Protein AF-A0A536AIH0-F1 (afdb_monomer)

Solvent-accessible surface area (backbone atoms only — not comparable to full-atom values): 4954 Å² total; per-residue (Å²): 136,79,82,72,74,74,77,53,63,68,58,55,51,51,49,40,49,54,36,50,52,53,36,50,40,32,49,52,35,41,53,30,36,46,72,38,57,57,66,85,39,68,68,51,35,50,37,48,60,69,33,39,75,72,28,54,87,40,59,78,79,55,78,70,49,78,53,96,66,27,31,45,54,46,24,37,57,50,37,40,54,53,46,53,51,62,51,74,102

Radius of gyration: 16.48 Å; Cα contacts (8 Å, |Δi|>4): 87; chains: 1; bounding box: 50×20×49 Å

Foldseek 3Di:
DDPPPPPPVVVLVVLLVVLVVLLVLLVLLQVCQQQQPDCVPPVNVVSCVVNVVLLVVQAPVDDWDDDPRHIRGVSSVVSSVVSVVVSVD

Mean predicted aligned error: 5.62 Å

Sequence (89 aa):
MTEEGRYNFRAAAVVGFIVGVVDILIAARFLGKLLGASAQSAFVSFIYTVSGPLVAPFQGIFGNGGSKANSFETADLVAIIVYAVIGWG

Structure (mmCIF, N/CA/C/O backbone):
data_AF-A0A536AIH0-F1
#
_entry.id   AF-A0A536AIH0-F1
#
loop_
_atom_site.group_PDB
_atom_site.id
_atom_site.type_symbol
_atom_site.label_atom_id
_atom_site.label_alt_id
_atom_site.label_comp_id
_atom_site.label_asym_id
_atom_site.label_entity_id
_atom_site.label_seq_id
_atom_site.pdbx_PDB_ins_code
_atom_site.Cartn_x
_atom_site.Cartn_y
_atom_site.Cartn_z
_atom_site.occupancy
_atom_site.B_iso_or_equiv
_atom_site.auth_seq_id
_atom_site.auth_comp_id
_atom_site.auth_asym_id
_atom_site.auth_atom_id
_atom_site.pdbx_PDB_model_num
ATOM 1 N N . MET A 1 1 ? 31.856 -3.082 -30.334 1.00 46.25 1 MET A N 1
ATOM 2 C CA . MET A 1 1 ? 30.388 -3.018 -30.469 1.00 46.25 1 MET A CA 1
ATOM 3 C C . MET A 1 1 ? 29.809 -3.834 -29.329 1.00 46.25 1 MET A C 1
ATOM 5 O O . MET A 1 1 ? 29.636 -5.033 -29.476 1.00 46.25 1 MET A O 1
ATOM 9 N N . THR A 1 2 ? 29.669 -3.231 -28.153 1.00 54.44 2 THR A N 1
ATOM 10 C CA . THR A 1 2 ? 28.955 -3.851 -27.034 1.00 54.44 2 THR A CA 1
ATOM 11 C C . THR A 1 2 ? 27.475 -3.610 -27.282 1.00 54.44 2 THR A C 1
ATOM 13 O O . THR A 1 2 ? 27.065 -2.468 -27.481 1.00 54.44 2 THR A O 1
ATOM 16 N N . GLU A 1 3 ? 26.688 -4.679 -27.365 1.00 59.34 3 GLU A N 1
ATOM 17 C CA . GLU A 1 3 ? 25.233 -4.574 -27.340 1.00 59.34 3 GLU A CA 1
ATOM 18 C C . GLU A 1 3 ? 24.834 -4.021 -25.970 1.00 59.34 3 GLU A C 1
ATOM 20 O O . GLU A 1 3 ? 24.667 -4.754 -24.999 1.00 59.34 3 GLU A O 1
ATOM 25 N N . GLU A 1 4 ? 24.748 -2.695 -25.878 1.00 57.16 4 GLU A N 1
ATOM 26 C CA . GLU A 1 4 ? 24.033 -2.005 -24.815 1.00 57.16 4 GLU A CA 1
ATOM 27 C C . GLU A 1 4 ? 22.593 -2.513 -24.882 1.00 57.16 4 GLU A C 1
ATOM 29 O O . GLU A 1 4 ? 21.822 -2.120 -25.765 1.00 57.16 4 GLU A O 1
ATOM 34 N N . GLY A 1 5 ? 22.257 -3.470 -24.012 1.00 60.84 5 GLY A N 1
ATOM 35 C CA . GLY A 1 5 ? 20.903 -3.978 -23.867 1.00 60.84 5 GLY A CA 1
ATOM 36 C C . GLY A 1 5 ? 19.985 -2.778 -23.719 1.00 60.84 5 GLY A C 1
ATOM 37 O O . GLY A 1 5 ? 20.072 -2.064 -22.725 1.00 60.84 5 GLY A O 1
ATOM 38 N N . ARG A 1 6 ? 19.184 -2.505 -24.757 1.00 63.28 6 ARG A N 1
ATOM 39 C CA . ARG A 1 6 ? 18.318 -1.327 -24.841 1.00 63.28 6 ARG A CA 1
ATOM 40 C C . ARG A 1 6 ? 17.571 -1.193 -23.526 1.00 63.28 6 ARG A C 1
ATOM 42 O O . ARG A 1 6 ? 16.646 -1.963 -23.270 1.00 63.28 6 ARG A O 1
ATOM 49 N N . TYR A 1 7 ? 17.971 -0.223 -22.708 1.00 65.81 7 TYR A N 1
ATOM 50 C CA . TYR A 1 7 ? 17.229 0.135 -21.515 1.00 65.81 7 TYR A CA 1
ATOM 51 C C . TYR A 1 7 ? 15.843 0.539 -22.008 1.00 65.81 7 TYR A C 1
ATOM 53 O O . TYR A 1 7 ? 15.664 1.554 -22.687 1.00 65.81 7 TYR A O 1
ATOM 61 N N . ASN A 1 8 ? 14.863 -0.338 -21.810 1.00 78.81 8 ASN A N 1
ATOM 62 C CA . ASN A 1 8 ? 13.532 -0.142 -22.354 1.00 78.81 8 ASN A CA 1
ATOM 63 C C . ASN A 1 8 ? 12.820 0.849 -21.437 1.00 78.81 8 ASN A C 1
ATOM 65 O O . ASN A 1 8 ? 11.988 0.458 -20.625 1.00 78.81 8 ASN A O 1
ATOM 69 N N . PHE A 1 9 ? 13.145 2.138 -21.573 1.00 81.31 9 PHE A N 1
ATOM 70 C CA . PHE A 1 9 ? 12.602 3.232 -20.758 1.00 81.31 9 PHE A CA 1
ATOM 71 C C . PHE A 1 9 ? 11.074 3.186 -20.645 1.00 81.31 9 PHE A C 1
ATOM 73 O O . PHE A 1 9 ? 10.510 3.519 -19.611 1.00 81.31 9 PHE A O 1
ATOM 80 N N . ARG A 1 10 ? 10.396 2.707 -21.694 1.00 88.00 10 ARG A N 1
ATOM 81 C CA . ARG A 1 10 ? 8.942 2.511 -21.695 1.00 88.00 10 ARG A CA 1
ATOM 82 C C . ARG A 1 10 ? 8.503 1.399 -20.740 1.00 88.00 10 ARG A C 1
ATOM 84 O O . ARG A 1 10 ? 7.530 1.587 -20.027 1.00 88.00 10 ARG A O 1
ATOM 91 N N . ALA A 1 11 ? 9.210 0.270 -20.713 1.00 88.44 11 ALA A N 1
ATOM 92 C CA . ALA A 1 11 ? 8.914 -0.834 -19.802 1.00 88.44 11 ALA A CA 1
ATOM 93 C C . ALA A 1 11 ? 9.175 -0.428 -18.346 1.00 88.44 11 ALA A C 1
ATOM 95 O O . ALA A 1 11 ? 8.306 -0.631 -17.506 1.00 88.44 11 ALA A O 1
ATOM 96 N N . ALA A 1 12 ? 10.304 0.235 -18.076 1.00 90.19 12 ALA A N 1
ATOM 97 C CA . ALA A 1 12 ? 10.605 0.782 -16.753 1.00 90.19 12 ALA A CA 1
ATOM 98 C C . ALA A 1 12 ? 9.537 1.793 -16.294 1.00 90.19 12 ALA A C 1
ATOM 100 O O . ALA A 1 12 ? 9.067 1.723 -15.163 1.00 90.19 12 ALA A O 1
ATOM 101 N N . ALA A 1 13 ? 9.077 2.677 -17.188 1.00 91.81 13 ALA A N 1
ATOM 102 C CA . ALA A 1 13 ? 8.002 3.620 -16.881 1.00 91.81 13 ALA A CA 1
ATOM 103 C C . ALA A 1 13 ? 6.666 2.921 -16.572 1.00 91.81 13 ALA A C 1
ATOM 105 O O . ALA A 1 13 ? 5.963 3.332 -15.651 1.00 91.81 13 ALA A O 1
ATOM 106 N N . VAL A 1 14 ? 6.315 1.860 -17.309 1.00 94.00 14 VAL A N 1
ATOM 107 C CA . VAL A 1 14 ? 5.096 1.078 -17.038 1.00 94.00 14 VAL A CA 1
ATOM 108 C C . VAL A 1 14 ? 5.191 0.355 -15.696 1.00 94.00 14 VAL A C 1
ATOM 110 O O . VAL A 1 14 ? 4.244 0.417 -14.916 1.00 94.00 14 VAL A O 1
ATOM 113 N N . VAL A 1 15 ? 6.323 -0.291 -15.400 1.00 93.62 15 VAL A N 1
ATOM 114 C CA . VAL A 1 15 ? 6.547 -0.959 -14.108 1.00 93.62 15 VAL A CA 1
ATOM 115 C C . VAL A 1 15 ? 6.461 0.052 -12.967 1.00 93.62 15 VAL A C 1
ATOM 117 O O . VAL A 1 15 ? 5.690 -0.159 -12.033 1.00 93.62 15 VAL A O 1
ATOM 120 N N . GLY A 1 16 ? 7.159 1.184 -13.082 1.00 94.50 16 GLY A N 1
ATOM 121 C CA . GLY A 1 16 ? 7.119 2.249 -12.081 1.00 94.50 16 GLY A CA 1
ATOM 122 C C . GLY A 1 16 ? 5.711 2.809 -11.866 1.00 94.50 16 GLY A C 1
ATOM 123 O O . GLY A 1 16 ? 5.309 3.040 -10.729 1.00 94.50 16 GLY A O 1
ATOM 124 N N . PHE A 1 17 ? 4.922 2.963 -12.933 1.00 95.56 17 PHE A N 1
ATOM 125 C CA . PHE A 1 17 ? 3.525 3.385 -12.819 1.00 95.56 17 PHE A CA 1
ATOM 126 C C . PHE A 1 17 ? 2.665 2.355 -12.075 1.00 95.56 17 PHE A C 1
ATOM 128 O O . PHE A 1 17 ? 1.908 2.730 -11.181 1.00 95.56 17 PHE A O 1
ATOM 135 N N . ILE A 1 18 ? 2.787 1.065 -12.410 1.00 96.38 18 ILE A N 1
ATOM 136 C CA . ILE A 1 18 ? 2.027 -0.010 -11.753 1.00 96.38 18 ILE A CA 1
ATOM 137 C C . ILE A 1 18 ? 2.373 -0.076 -10.265 1.00 96.38 18 ILE A C 1
ATOM 139 O O . ILE A 1 18 ? 1.466 -0.114 -9.433 1.00 96.38 18 ILE A O 1
ATOM 143 N N . VAL A 1 19 ? 3.664 -0.050 -9.930 1.00 96.69 19 VAL A N 1
ATOM 144 C CA . VAL A 1 19 ? 4.124 -0.056 -8.536 1.00 96.69 19 VAL A CA 1
ATOM 145 C C . VAL A 1 19 ? 3.614 1.179 -7.798 1.00 96.69 19 VAL A C 1
ATOM 147 O O . VAL A 1 19 ? 3.034 1.041 -6.727 1.00 96.69 19 VAL A O 1
ATOM 150 N N . GLY A 1 20 ? 3.711 2.366 -8.402 1.00 96.69 20 GLY A N 1
ATOM 151 C CA . GLY A 1 20 ? 3.1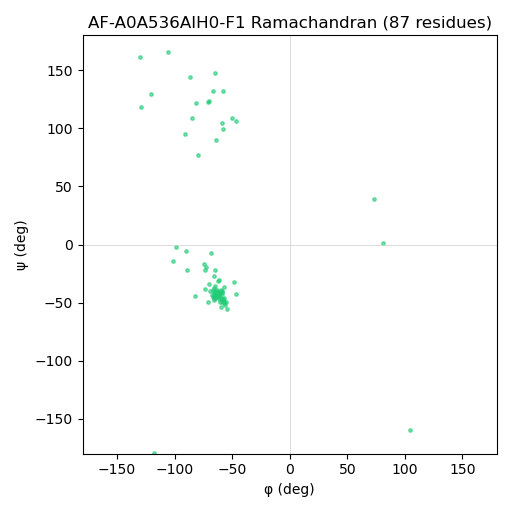81 3.591 -7.804 1.00 96.69 20 GLY A CA 1
ATOM 152 C C . GLY A 1 20 ? 1.675 3.523 -7.528 1.00 96.69 20 GLY A C 1
ATOM 153 O O . GLY A 1 20 ? 1.222 3.962 -6.474 1.00 96.69 20 GLY A O 1
ATOM 154 N N . VAL A 1 21 ? 0.885 2.931 -8.430 1.00 97.94 21 VAL A N 1
ATOM 155 C CA . VAL A 1 21 ? -0.558 2.720 -8.208 1.00 97.94 21 VAL A CA 1
ATOM 156 C C . VAL A 1 21 ? -0.805 1.753 -7.048 1.00 97.94 21 VAL A C 1
ATOM 158 O O . VAL A 1 21 ? -1.665 2.025 -6.208 1.00 97.94 21 VAL A O 1
ATOM 161 N N . VAL A 1 22 ? -0.056 0.650 -6.979 1.00 98.19 22 VAL A N 1
ATOM 162 C CA . VAL A 1 22 ? -0.129 -0.320 -5.875 1.00 98.19 22 VAL A CA 1
ATOM 163 C C . VAL A 1 22 ? 0.184 0.355 -4.538 1.00 98.19 22 VAL A C 1
ATOM 165 O O . VAL A 1 22 ? -0.618 0.254 -3.607 1.00 98.19 22 VAL A O 1
ATOM 168 N N . ASP A 1 23 ? 1.279 1.110 -4.464 1.00 98.00 23 ASP A N 1
ATOM 169 C CA . ASP A 1 23 ? 1.684 1.818 -3.249 1.00 98.00 23 ASP A CA 1
ATOM 170 C C . ASP A 1 23 ? 0.650 2.859 -2.821 1.00 98.00 23 ASP A C 1
ATOM 172 O O . ASP A 1 23 ? 0.306 2.930 -1.643 1.00 98.00 23 ASP A O 1
ATOM 176 N N . ILE A 1 24 ? 0.084 3.627 -3.758 1.00 98.25 24 ILE A N 1
ATOM 177 C CA . ILE A 1 24 ? -0.965 4.612 -3.451 1.00 98.25 24 ILE A CA 1
ATOM 178 C C . ILE A 1 24 ? -2.220 3.928 -2.893 1.00 98.25 24 ILE A C 1
ATOM 180 O O . ILE A 1 24 ? -2.807 4.422 -1.926 1.00 98.25 24 ILE A O 1
ATOM 184 N N . LEU A 1 25 ? -2.635 2.790 -3.460 1.00 98.38 25 LEU A N 1
ATOM 185 C CA . LEU A 1 25 ? -3.794 2.039 -2.966 1.00 98.38 25 LEU A CA 1
ATOM 186 C C . LEU A 1 25 ? -3.576 1.539 -1.534 1.00 98.38 25 LEU A C 1
ATOM 188 O O . LEU A 1 25 ? -4.475 1.653 -0.694 1.00 98.38 25 LEU A O 1
ATOM 192 N N . ILE A 1 26 ? -2.390 1.008 -1.239 1.00 98.44 26 ILE A N 1
ATOM 193 C CA . ILE A 1 26 ? -2.060 0.496 0.094 1.00 98.44 26 ILE A CA 1
ATOM 194 C C . ILE A 1 26 ? -1.849 1.649 1.083 1.00 98.44 26 ILE A C 1
ATOM 196 O O . ILE A 1 26 ? -2.321 1.570 2.213 1.00 98.44 26 ILE A O 1
ATOM 200 N N . ALA A 1 27 ? -1.237 2.758 0.670 1.00 98.31 27 ALA A N 1
ATOM 201 C CA . ALA A 1 27 ? -1.090 3.949 1.503 1.00 98.31 27 ALA A CA 1
ATOM 202 C C . ALA A 1 27 ? -2.450 4.562 1.865 1.00 98.31 27 ALA A C 1
ATOM 204 O O . ALA A 1 27 ? -2.681 4.914 3.022 1.00 98.31 27 ALA A O 1
ATOM 205 N N . ALA A 1 28 ? -3.387 4.631 0.914 1.00 98.25 28 ALA A N 1
ATOM 206 C CA . ALA A 1 28 ? -4.756 5.067 1.184 1.00 98.25 28 ALA A CA 1
ATOM 207 C C . ALA A 1 28 ? -5.468 4.127 2.171 1.00 98.25 28 ALA A C 1
ATOM 209 O O . ALA A 1 28 ? -6.156 4.597 3.082 1.00 98.25 28 ALA A O 1
ATOM 210 N N . ARG A 1 29 ? -5.272 2.806 2.035 1.00 97.44 29 ARG A N 1
ATOM 211 C CA . ARG A 1 29 ? -5.767 1.811 2.997 1.00 97.44 29 ARG A CA 1
ATOM 212 C C . ARG A 1 29 ? -5.191 2.062 4.392 1.00 97.44 29 ARG A C 1
ATOM 214 O O . ARG A 1 29 ? -5.969 2.216 5.333 1.00 97.44 29 ARG A O 1
ATOM 221 N N . PHE A 1 30 ? -3.866 2.145 4.496 1.00 97.75 30 PHE A N 1
ATOM 222 C CA . PHE A 1 30 ? -3.136 2.353 5.743 1.00 97.75 30 PH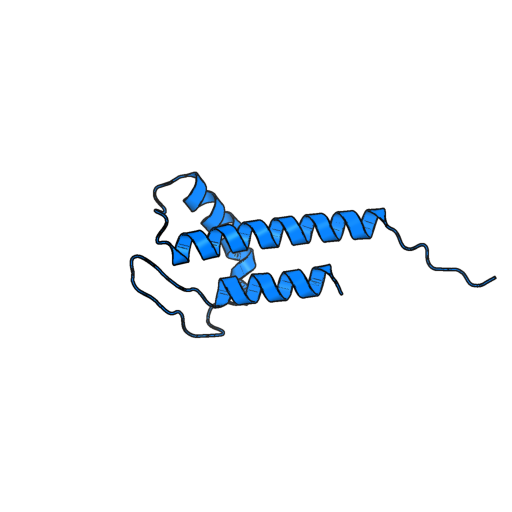E A CA 1
ATOM 223 C C . PHE A 1 30 ? -3.598 3.619 6.459 1.00 97.75 30 PHE A C 1
ATOM 225 O O . PHE A 1 30 ? -4.008 3.562 7.615 1.00 97.75 30 PHE A O 1
ATOM 232 N N . LEU A 1 31 ? -3.611 4.756 5.755 1.00 97.62 31 LEU A N 1
ATOM 233 C CA . LEU A 1 31 ? -4.076 6.028 6.305 1.00 97.62 31 LEU A CA 1
ATOM 234 C C . LEU A 1 31 ? -5.545 5.952 6.712 1.00 97.62 31 LEU A C 1
ATOM 236 O O . LEU A 1 31 ? -5.904 6.420 7.788 1.00 97.62 31 LEU A O 1
ATOM 240 N N . GLY A 1 32 ? -6.391 5.319 5.897 1.00 96.81 32 GLY A N 1
ATOM 241 C CA . GLY A 1 32 ? -7.786 5.101 6.249 1.00 96.81 32 GLY A CA 1
ATOM 242 C C . GLY A 1 32 ? -7.914 4.342 7.569 1.00 96.81 32 GLY A C 1
ATOM 243 O O . GLY A 1 32 ? -8.617 4.789 8.466 1.00 96.81 32 GLY A O 1
ATOM 244 N N . LYS A 1 33 ? -7.212 3.217 7.723 1.00 95.06 33 LYS A N 1
ATOM 245 C CA . LYS A 1 33 ? -7.275 2.406 8.948 1.00 95.06 33 LYS A CA 1
ATOM 246 C C . LYS A 1 33 ? -6.681 3.123 10.156 1.00 95.06 33 LYS A C 1
ATOM 248 O O . LYS A 1 33 ? -7.262 3.062 11.240 1.00 95.06 33 LYS A O 1
ATOM 253 N N . LEU A 1 34 ? -5.585 3.849 9.955 1.00 95.81 34 LEU A N 1
ATOM 254 C CA . LEU A 1 34 ? -4.905 4.622 10.989 1.00 95.81 34 LEU A CA 1
ATOM 255 C C . LEU A 1 34 ? -5.764 5.779 11.510 1.00 95.81 34 LEU A C 1
ATOM 257 O O . LEU A 1 34 ? -5.749 6.076 12.703 1.00 95.81 34 LEU A O 1
ATOM 261 N N . LEU A 1 35 ? -6.523 6.422 10.624 1.00 95.75 35 LEU A N 1
ATOM 262 C CA . LEU A 1 35 ? -7.393 7.552 10.951 1.00 95.75 35 LEU A CA 1
ATOM 263 C C . LEU A 1 35 ? -8.818 7.128 11.341 1.00 95.75 35 LEU A C 1
ATOM 265 O O . LEU A 1 35 ? -9.610 7.980 11.736 1.00 95.75 35 LEU A O 1
ATOM 269 N N . GLY A 1 36 ? -9.147 5.840 11.232 1.00 94.38 36 GLY A N 1
ATOM 270 C CA . GLY A 1 36 ? -10.477 5.308 11.532 1.00 94.38 36 GLY A CA 1
ATOM 271 C C . GLY A 1 36 ? -11.537 5.641 10.488 1.00 94.38 36 GLY A C 1
ATOM 272 O O . GLY A 1 36 ? -12.687 5.938 10.811 1.00 94.38 36 GLY A O 1
ATOM 273 N N . ALA A 1 37 ? -11.153 5.603 9.214 1.00 95.50 37 ALA A N 1
ATOM 274 C CA . ALA A 1 37 ? -12.055 5.792 8.093 1.00 95.50 37 ALA A CA 1
ATOM 275 C C . ALA A 1 37 ? -13.190 4.755 8.118 1.00 95.50 37 ALA A C 1
ATOM 277 O O . ALA A 1 37 ? -12.982 3.550 8.258 1.00 95.50 37 ALA A O 1
ATOM 278 N N . SER A 1 38 ? -14.417 5.243 7.949 1.00 94.69 38 SER A N 1
ATOM 279 C CA . SER A 1 38 ? -15.616 4.411 7.979 1.00 94.69 38 SER A CA 1
ATOM 280 C C . SER A 1 38 ? -15.703 3.513 6.742 1.00 94.69 38 SER A C 1
ATOM 282 O O . SER A 1 38 ? -15.790 3.995 5.611 1.00 94.69 38 SER A O 1
ATOM 284 N N . ALA A 1 39 ? -15.780 2.199 6.965 1.00 91.19 39 ALA A N 1
ATOM 285 C CA . ALA A 1 39 ? -16.013 1.206 5.915 1.00 91.19 39 ALA A CA 1
ATOM 286 C C . ALA A 1 39 ? -17.428 1.275 5.301 1.00 91.19 39 ALA A C 1
ATOM 288 O O . ALA A 1 39 ? -17.691 0.602 4.308 1.00 91.19 39 ALA A O 1
ATOM 289 N N . GLN A 1 40 ? -18.336 2.090 5.856 1.00 95.56 40 GLN A N 1
ATOM 290 C CA . GLN A 1 40 ? -19.628 2.402 5.234 1.00 95.56 40 GLN A CA 1
ATOM 291 C C . GLN A 1 40 ? -19.473 3.344 4.030 1.00 95.56 40 GLN A C 1
ATOM 293 O O . GLN A 1 40 ? -20.361 3.402 3.181 1.00 95.56 40 GLN A O 1
ATOM 298 N N . SER A 1 41 ? -18.352 4.067 3.920 1.00 97.25 41 SER A N 1
ATOM 299 C CA . SER A 1 41 ? -18.031 4.819 2.709 1.00 97.25 41 SER A CA 1
ATOM 300 C C . SER A 1 41 ? -17.691 3.857 1.573 1.00 97.25 41 SER A C 1
ATOM 302 O O . SER A 1 41 ? -16.755 3.064 1.683 1.00 97.25 41 SER A O 1
ATOM 304 N N . ALA A 1 42 ? -18.408 3.969 0.453 1.00 97.12 42 ALA A N 1
ATOM 305 C CA . ALA A 1 42 ? -18.167 3.144 -0.730 1.00 97.12 42 ALA A CA 1
ATOM 306 C C . ALA A 1 42 ? -16.720 3.266 -1.240 1.00 97.12 42 ALA A C 1
ATOM 308 O O . ALA A 1 42 ? -16.123 2.272 -1.643 1.00 97.12 42 ALA A O 1
ATOM 309 N N . PHE A 1 43 ? -16.130 4.464 -1.159 1.00 96.94 43 PHE A N 1
ATOM 310 C CA . PHE A 1 43 ? -14.738 4.692 -1.546 1.00 96.94 43 PHE A CA 1
ATOM 311 C C . PHE A 1 43 ? -13.758 3.953 -0.625 1.00 96.94 43 PHE A C 1
ATOM 313 O O . PHE A 1 43 ? -12.872 3.250 -1.101 1.00 96.94 43 PHE A O 1
ATOM 320 N N . VAL A 1 44 ? -13.938 4.062 0.694 1.00 97.44 44 VAL A N 1
ATOM 321 C CA . VAL A 1 44 ? -13.067 3.389 1.675 1.00 97.44 44 VAL A CA 1
ATOM 322 C C . VAL A 1 44 ? -13.197 1.872 1.549 1.00 97.44 44 VAL A C 1
ATOM 324 O O . VAL A 1 44 ? -12.190 1.167 1.514 1.00 97.44 44 VAL A O 1
ATOM 327 N N . SER A 1 45 ? -14.431 1.377 1.413 1.00 97.75 45 SER A N 1
ATOM 328 C CA . SER A 1 45 ? -14.719 -0.040 1.181 1.00 97.75 45 SER A CA 1
ATOM 329 C C . SER A 1 45 ? -14.015 -0.555 -0.078 1.00 97.75 45 SER A C 1
ATOM 331 O O . SER A 1 45 ? -13.286 -1.543 -0.004 1.00 97.75 45 SER A O 1
ATOM 333 N N . PHE A 1 46 ? -14.130 0.166 -1.199 1.00 98.12 46 PHE A N 1
ATOM 334 C CA . PHE A 1 46 ? -13.434 -0.158 -2.445 1.00 98.12 46 PHE A CA 1
ATOM 335 C C . PHE A 1 46 ? -11.916 -0.264 -2.249 1.00 98.12 46 PHE A C 1
ATOM 337 O O . PHE A 1 46 ? -11.319 -1.276 -2.624 1.00 98.12 46 PHE A O 1
ATOM 344 N N . ILE A 1 47 ? -11.297 0.736 -1.609 1.00 98.31 47 ILE A N 1
ATOM 345 C CA . ILE A 1 47 ? -9.856 0.728 -1.329 1.00 98.31 47 ILE A CA 1
ATOM 346 C C . ILE A 1 47 ? -9.483 -0.496 -0.491 1.00 98.31 47 ILE A C 1
ATOM 348 O O . ILE A 1 47 ? -8.546 -1.210 -0.845 1.00 98.31 47 ILE A O 1
ATOM 352 N N . TYR A 1 48 ? -10.217 -0.791 0.585 1.00 97.00 48 TYR A N 1
ATOM 353 C CA . TYR A 1 48 ? -9.928 -1.928 1.467 1.00 97.00 48 TYR A CA 1
ATOM 354 C C . TYR A 1 48 ? -10.086 -3.284 0.775 1.00 97.00 48 TYR A C 1
ATOM 356 O O . TYR A 1 48 ? -9.305 -4.199 1.054 1.00 97.00 48 TYR A O 1
ATOM 364 N N . THR A 1 49 ? -11.057 -3.420 -0.129 1.00 97.94 4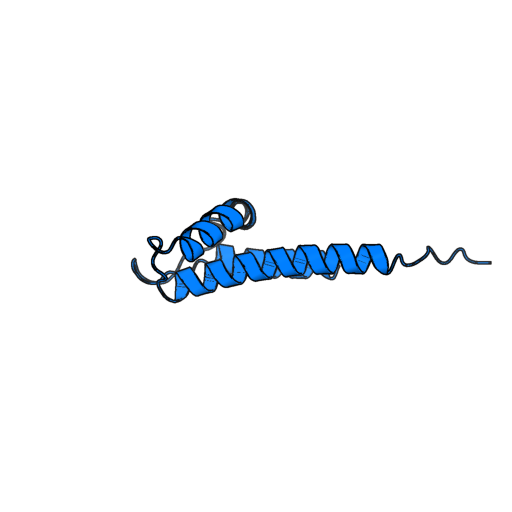9 THR A N 1
ATOM 365 C CA . THR A 1 49 ? -11.270 -4.646 -0.903 1.00 97.94 49 THR A CA 1
ATOM 366 C C . THR A 1 49 ? -10.169 -4.854 -1.938 1.00 97.94 49 THR A C 1
ATOM 368 O O . THR A 1 49 ? -9.577 -5.930 -1.974 1.00 97.94 49 THR A O 1
ATOM 371 N N . VAL A 1 50 ? -9.845 -3.834 -2.739 1.00 98.06 50 VAL A N 1
ATOM 372 C CA . VAL A 1 50 ? -8.839 -3.950 -3.811 1.00 98.06 50 VAL A CA 1
ATOM 373 C C . VAL A 1 50 ? -7.425 -4.115 -3.253 1.00 98.06 50 VAL A C 1
ATOM 375 O O . VAL A 1 50 ? -6.654 -4.928 -3.755 1.00 98.06 50 VAL A O 1
ATOM 378 N N . SER A 1 51 ? -7.087 -3.392 -2.183 1.00 98.06 51 SER A N 1
ATOM 379 C CA . SER A 1 51 ? -5.775 -3.508 -1.524 1.00 98.06 51 SER A CA 1
ATOM 380 C C . SER A 1 51 ? -5.615 -4.782 -0.687 1.00 98.06 51 SER A C 1
ATOM 382 O O . SER A 1 51 ? -4.495 -5.146 -0.340 1.00 98.06 51 SER A O 1
ATOM 384 N N . GLY A 1 52 ? -6.711 -5.471 -0.348 1.00 97.38 52 GLY A N 1
ATOM 385 C CA . GLY A 1 52 ? -6.698 -6.640 0.536 1.00 97.38 52 GLY A CA 1
ATOM 386 C C . GLY A 1 52 ? -5.739 -7.746 0.077 1.00 97.38 52 GLY A C 1
ATOM 387 O O . GLY A 1 52 ? -4.849 -8.106 0.849 1.00 97.38 52 GLY A O 1
ATOM 388 N N . PRO A 1 53 ? -5.862 -8.253 -1.164 1.00 98.12 53 PRO A N 1
ATOM 389 C CA . PRO A 1 53 ? -4.951 -9.264 -1.702 1.00 98.12 53 PRO A CA 1
ATOM 390 C C . PRO A 1 53 ? -3.487 -8.814 -1.789 1.00 98.12 53 PRO A C 1
ATOM 392 O O . PRO A 1 53 ? -2.599 -9.646 -1.645 1.00 98.12 53 PRO A O 1
ATOM 395 N N . LEU A 1 54 ? -3.229 -7.516 -1.989 1.00 97.69 54 LEU A N 1
ATOM 396 C CA . LEU A 1 54 ? -1.870 -6.963 -2.071 1.00 97.69 54 LEU A CA 1
ATOM 397 C C . LEU A 1 54 ? -1.168 -6.989 -0.705 1.00 97.69 54 LEU A C 1
ATOM 399 O O . LEU A 1 54 ? 0.032 -7.223 -0.617 1.00 97.69 54 LEU A O 1
ATOM 403 N N . VAL A 1 55 ? -1.924 -6.794 0.378 1.00 97.69 55 VAL A N 1
ATOM 404 C CA . VAL A 1 55 ? -1.380 -6.829 1.744 1.00 97.69 55 VAL A CA 1
ATOM 405 C C . VAL A 1 55 ? -1.400 -8.240 2.346 1.00 97.69 55 VAL A C 1
ATOM 407 O O . VAL A 1 55 ? -0.635 -8.525 3.265 1.00 97.69 55 VAL A O 1
ATOM 410 N N . ALA A 1 56 ? -2.251 -9.143 1.844 1.00 97.00 56 ALA A N 1
ATOM 411 C CA . ALA A 1 56 ? -2.470 -10.478 2.409 1.00 97.00 56 ALA A CA 1
ATOM 412 C C . ALA A 1 56 ? -1.186 -11.267 2.756 1.00 97.00 56 ALA A C 1
ATOM 414 O O . ALA A 1 56 ? -1.142 -11.822 3.855 1.00 97.00 56 ALA A O 1
ATOM 415 N N . PRO A 1 57 ? -0.122 -11.281 1.926 1.00 96.38 57 PRO A N 1
ATOM 416 C CA . PRO A 1 57 ? 1.112 -12.007 2.246 1.00 96.38 57 PRO A CA 1
ATOM 417 C C . PRO A 1 57 ? 1.869 -11.475 3.472 1.00 96.38 57 PRO A C 1
ATOM 419 O O . PRO A 1 57 ? 2.667 -12.201 4.057 1.00 96.38 57 PRO A O 1
ATOM 422 N N . PHE A 1 58 ? 1.639 -10.217 3.857 1.00 96.00 58 PHE A N 1
ATOM 423 C CA . PHE A 1 58 ? 2.352 -9.537 4.943 1.00 96.00 58 PHE A CA 1
ATOM 424 C C . PHE A 1 58 ? 1.574 -9.532 6.264 1.00 96.00 58 PHE A C 1
ATOM 426 O O . PHE A 1 58 ? 2.049 -9.012 7.279 1.00 96.00 58 PHE A O 1
ATOM 433 N N . GLN A 1 59 ? 0.364 -10.093 6.268 1.00 94.81 59 GLN A N 1
ATOM 434 C CA . GLN A 1 59 ? -0.472 -10.157 7.459 1.00 94.81 59 GLN A CA 1
ATOM 435 C C . GLN A 1 59 ? 0.154 -11.076 8.513 1.00 94.81 59 GLN A C 1
ATOM 437 O O . GLN A 1 59 ? 0.565 -12.194 8.222 1.00 94.81 59 GLN A O 1
ATOM 442 N N . GLY A 1 60 ? 0.213 -10.599 9.758 1.00 91.12 60 GLY A N 1
ATOM 443 C CA . GLY A 1 60 ? 0.724 -11.374 10.891 1.00 91.12 60 GLY A CA 1
ATOM 444 C C . GLY A 1 60 ? 2.249 -11.417 11.029 1.00 91.12 60 GLY A C 1
ATOM 445 O O . GLY A 1 60 ? 2.726 -12.035 11.975 1.00 91.12 60 GLY A O 1
ATOM 446 N N . ILE A 1 61 ? 3.014 -10.740 10.156 1.00 90.06 61 ILE A N 1
ATOM 447 C CA . ILE A 1 61 ? 4.477 -10.608 10.315 1.00 90.06 61 ILE A CA 1
ATOM 448 C C . ILE A 1 61 ? 4.813 -9.890 11.630 1.00 90.06 61 ILE A C 1
ATOM 450 O O . ILE A 1 61 ? 5.720 -10.294 12.355 1.00 90.06 61 ILE A O 1
ATOM 454 N N . PHE A 1 62 ? 4.055 -8.842 11.955 1.00 91.19 62 PHE A N 1
ATOM 455 C CA . PHE A 1 62 ? 4.163 -8.103 13.208 1.00 91.19 62 PHE A CA 1
ATOM 456 C C . PHE A 1 62 ? 2.783 -7.946 13.854 1.00 91.19 62 PHE A C 1
ATOM 458 O O . PHE A 1 62 ? 1.749 -8.067 13.196 1.00 91.19 62 PHE A O 1
ATOM 465 N N . GLY A 1 63 ? 2.763 -7.649 15.155 1.00 87.25 63 GLY A N 1
ATOM 466 C CA . GLY A 1 63 ? 1.532 -7.271 15.845 1.00 87.25 63 GLY A CA 1
ATOM 467 C C . GLY A 1 63 ? 0.972 -5.950 15.310 1.00 87.25 63 GLY A C 1
ATOM 468 O O . GLY A 1 63 ? 1.725 -5.062 14.907 1.00 87.25 63 GLY A O 1
ATOM 469 N N . ASN A 1 64 ? -0.352 -5.813 15.323 1.00 89.31 64 ASN A N 1
ATOM 470 C CA . ASN A 1 64 ? -1.022 -4.553 15.002 1.00 89.31 64 ASN A CA 1
ATOM 471 C C . ASN A 1 64 ? -1.139 -3.682 16.259 1.00 89.31 64 ASN A C 1
ATOM 473 O O . ASN A 1 64 ? -1.356 -4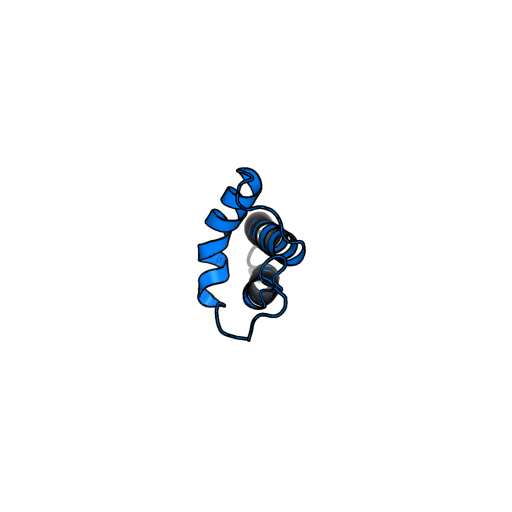.195 17.358 1.00 89.31 64 ASN A O 1
ATOM 477 N N . GLY A 1 65 ? -1.014 -2.366 16.093 1.00 86.00 65 GLY A N 1
ATOM 478 C CA . GLY A 1 65 ? -1.210 -1.385 17.162 1.00 86.00 65 GLY A CA 1
ATOM 479 C C . GLY A 1 65 ? -2.536 -0.635 17.023 1.00 86.00 65 GLY A C 1
ATOM 480 O O . GLY A 1 65 ? -3.155 -0.639 15.961 1.00 86.00 65 GLY A O 1
ATOM 481 N N . GLY A 1 66 ? -2.961 0.057 18.081 1.00 86.62 66 GLY A N 1
ATOM 482 C CA . GLY A 1 66 ? -4.133 0.939 18.055 1.00 86.62 66 GLY A CA 1
ATOM 483 C C . GLY A 1 66 ? -5.381 0.369 18.735 1.00 86.62 66 GLY A C 1
ATOM 484 O O . GLY A 1 66 ? -5.308 -0.493 19.607 1.00 86.62 66 GLY A O 1
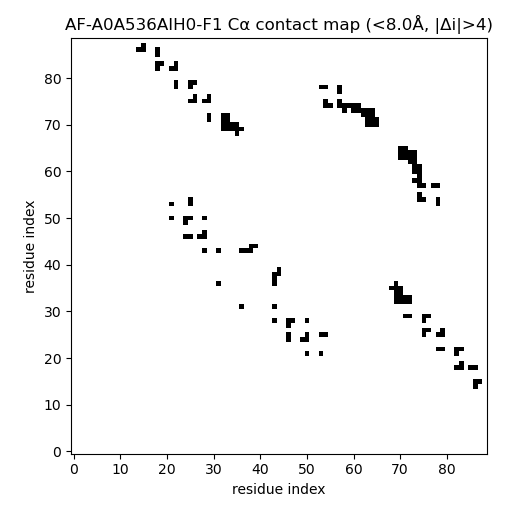ATOM 485 N N . SER A 1 67 ? -6.536 0.918 18.369 1.00 85.38 67 SER A N 1
ATOM 486 C CA . SER A 1 67 ? -7.856 0.600 18.921 1.00 85.38 67 SER A CA 1
ATOM 487 C C . SER A 1 67 ? -8.786 0.022 17.847 1.00 85.38 67 SER A C 1
ATOM 489 O O . SER A 1 67 ? -8.419 -0.105 16.683 1.00 85.38 67 SER A O 1
ATOM 491 N N . LYS A 1 68 ? -10.033 -0.298 18.222 1.00 78.00 68 LYS A N 1
ATOM 492 C CA . LYS A 1 68 ? -11.057 -0.745 17.261 1.00 78.00 68 LYS A CA 1
ATOM 493 C C . LYS A 1 68 ? -11.471 0.339 16.261 1.00 78.00 68 LYS A C 1
ATOM 495 O O . LYS A 1 68 ? -11.939 -0.004 15.184 1.00 78.00 68 LYS A O 1
ATOM 500 N N . ALA A 1 69 ? -11.348 1.614 16.635 1.00 82.00 69 ALA A N 1
ATOM 501 C CA . ALA A 1 69 ? -11.683 2.728 15.753 1.00 82.00 69 ALA A CA 1
ATOM 502 C C . ALA A 1 69 ? -10.529 3.030 14.792 1.00 82.00 69 ALA A C 1
ATOM 504 O O . ALA A 1 69 ? -10.757 3.169 13.600 1.00 82.00 69 ALA A O 1
ATOM 505 N N . ASN A 1 70 ? -9.297 3.055 15.307 1.00 87.06 70 ASN A N 1
ATOM 506 C CA . ASN A 1 70 ? -8.101 3.450 14.570 1.00 87.06 70 ASN A CA 1
ATOM 507 C C . ASN A 1 70 ? -7.037 2.373 14.750 1.00 87.06 70 ASN A C 1
ATOM 509 O O . ASN A 1 70 ? -6.593 2.143 15.877 1.00 87.06 70 ASN A O 1
ATOM 513 N N . SER A 1 71 ? -6.615 1.742 13.661 1.00 89.56 71 SER A N 1
ATOM 514 C CA . SER A 1 71 ? -5.667 0.629 13.685 1.00 89.56 71 SER A CA 1
ATOM 515 C C . SER A 1 71 ? -4.414 0.958 12.883 1.00 89.56 71 SER A C 1
ATOM 517 O O . SER A 1 71 ? -4.475 1.395 11.736 1.00 89.56 71 SER A O 1
ATOM 519 N N . PHE A 1 72 ? -3.264 0.743 13.511 1.00 92.94 72 PHE A N 1
ATOM 520 C CA . PHE A 1 72 ? -1.967 0.745 12.856 1.00 92.94 72 PHE A CA 1
ATOM 521 C C . PHE A 1 72 ? -1.676 -0.690 12.411 1.00 92.94 72 PHE A C 1
ATOM 523 O O . PHE A 1 72 ? -1.212 -1.519 13.201 1.00 92.94 72 PHE A O 1
ATOM 530 N N . GLU A 1 73 ? -2.001 -0.997 11.156 1.00 93.44 73 GLU A N 1
ATOM 531 C 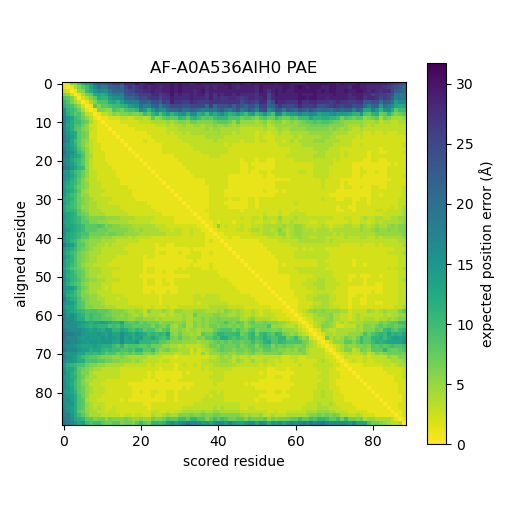CA . GLU A 1 73 ? -1.690 -2.292 10.554 1.00 93.44 73 GLU A CA 1
ATOM 532 C C . GLU A 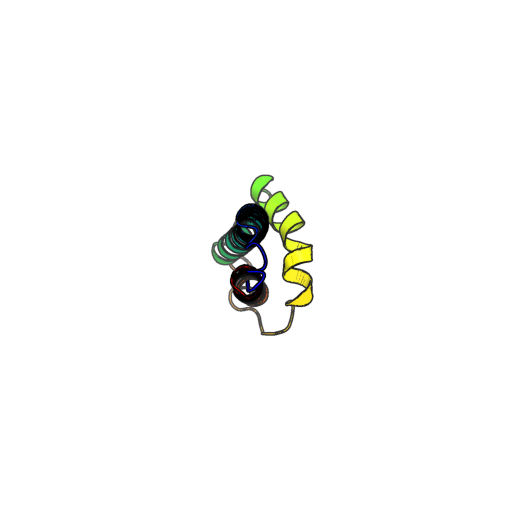1 73 ? -0.271 -2.276 9.991 1.00 93.44 73 GLU A C 1
ATOM 534 O O . GLU A 1 73 ? 0.022 -1.642 8.978 1.00 93.44 73 GLU A O 1
ATOM 539 N N . THR A 1 74 ? 0.622 -3.002 10.657 1.00 93.88 74 THR A N 1
ATOM 540 C CA . THR A 1 74 ? 2.030 -3.124 10.256 1.00 93.88 74 THR A CA 1
ATOM 541 C C . THR A 1 74 ? 2.179 -3.778 8.885 1.00 93.88 74 THR A C 1
ATOM 543 O O . THR A 1 74 ? 3.079 -3.415 8.134 1.00 93.88 74 THR A O 1
ATOM 546 N N . ALA A 1 75 ? 1.268 -4.687 8.528 1.00 96.19 75 ALA A N 1
ATOM 547 C CA . ALA A 1 75 ? 1.234 -5.345 7.226 1.00 96.19 75 ALA A CA 1
ATOM 548 C C . ALA A 1 75 ? 1.108 -4.349 6.061 1.00 96.19 75 ALA A C 1
ATOM 550 O O . ALA A 1 75 ? 1.802 -4.505 5.059 1.00 96.19 75 ALA A O 1
ATOM 551 N N . ASP A 1 76 ? 0.276 -3.308 6.201 1.00 96.75 76 ASP A N 1
ATOM 552 C CA . ASP A 1 76 ? 0.106 -2.291 5.158 1.00 96.75 76 ASP A CA 1
ATOM 553 C C . ASP A 1 76 ? 1.419 -1.509 4.947 1.00 96.75 76 ASP A C 1
ATOM 555 O O . ASP A 1 76 ? 1.833 -1.271 3.813 1.00 96.75 76 ASP A O 1
ATOM 559 N N . LEU A 1 77 ? 2.112 -1.161 6.039 1.00 96.12 77 LEU A N 1
ATOM 560 C CA . LEU A 1 77 ? 3.393 -0.450 5.983 1.00 96.12 77 LEU A CA 1
ATOM 561 C C . LEU A 1 77 ? 4.495 -1.306 5.344 1.00 96.12 77 LEU A C 1
ATOM 563 O O . LEU A 1 77 ? 5.257 -0.814 4.512 1.00 96.12 77 LEU A O 1
ATOM 567 N N . VAL A 1 78 ? 4.568 -2.588 5.713 1.00 97.06 78 VAL A N 1
ATOM 568 C CA . VAL A 1 78 ? 5.519 -3.538 5.118 1.00 97.06 78 VAL A CA 1
ATOM 569 C C . VAL A 1 78 ? 5.256 -3.692 3.623 1.00 97.06 78 VAL A C 1
ATOM 571 O O . VAL A 1 78 ? 6.204 -3.657 2.843 1.00 97.06 78 VAL A O 1
ATOM 574 N N . ALA A 1 79 ? 3.991 -3.811 3.215 1.00 97.56 79 ALA A N 1
ATOM 575 C CA . ALA A 1 79 ? 3.630 -3.953 1.811 1.00 97.56 79 ALA A CA 1
ATOM 576 C C . ALA A 1 79 ? 4.110 -2.754 0.973 1.00 97.56 79 ALA A C 1
ATOM 578 O O . ALA A 1 79 ? 4.749 -2.970 -0.053 1.00 97.56 79 ALA A O 1
ATOM 579 N N . ILE A 1 80 ? 3.901 -1.515 1.442 1.00 97.62 80 ILE A N 1
ATOM 580 C CA . ILE A 1 80 ? 4.397 -0.298 0.764 1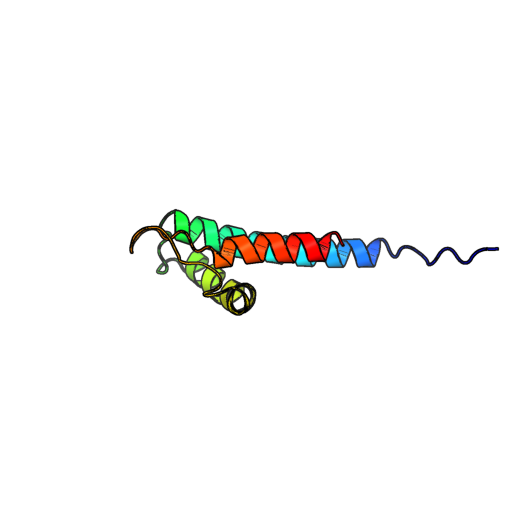.00 97.62 80 ILE A CA 1
ATOM 581 C C . ILE A 1 80 ? 5.918 -0.352 0.581 1.00 97.62 80 ILE A C 1
ATOM 583 O O . ILE A 1 80 ? 6.435 -0.085 -0.498 1.00 97.62 80 ILE A O 1
ATOM 587 N N . ILE A 1 81 ? 6.658 -0.725 1.630 1.00 96.88 81 ILE A N 1
ATOM 588 C CA . ILE A 1 81 ? 8.124 -0.794 1.556 1.00 96.88 81 ILE A CA 1
ATOM 589 C C . ILE A 1 81 ? 8.566 -1.863 0.549 1.00 96.88 81 ILE A C 1
ATOM 591 O O . ILE A 1 81 ? 9.462 -1.617 -0.256 1.00 96.88 81 ILE A O 1
ATOM 595 N N . VAL A 1 82 ? 7.949 -3.045 0.580 1.00 97.25 82 VAL A N 1
ATOM 596 C CA . VAL A 1 82 ? 8.320 -4.160 -0.300 1.00 97.25 82 VAL A CA 1
ATOM 597 C C . VAL A 1 82 ? 8.024 -3.832 -1.762 1.00 97.25 82 VAL A C 1
ATOM 599 O O . VAL A 1 82 ? 8.889 -4.045 -2.612 1.00 97.25 82 VAL A O 1
ATOM 602 N N . TYR A 1 83 ? 6.845 -3.291 -2.067 1.00 96.62 83 TYR A N 1
ATOM 603 C CA . TYR A 1 83 ? 6.497 -2.917 -3.437 1.00 96.62 83 TYR A CA 1
ATOM 604 C C . TYR A 1 83 ? 7.365 -1.771 -3.956 1.00 96.62 83 TYR A C 1
ATOM 606 O O . TYR A 1 83 ? 7.864 -1.873 -5.079 1.00 96.62 83 TYR A O 1
ATOM 614 N N . ALA A 1 84 ? 7.655 -0.763 -3.130 1.00 95.38 84 ALA A N 1
ATOM 615 C CA . ALA A 1 84 ? 8.608 0.283 -3.480 1.00 95.38 84 ALA A CA 1
ATOM 616 C C . 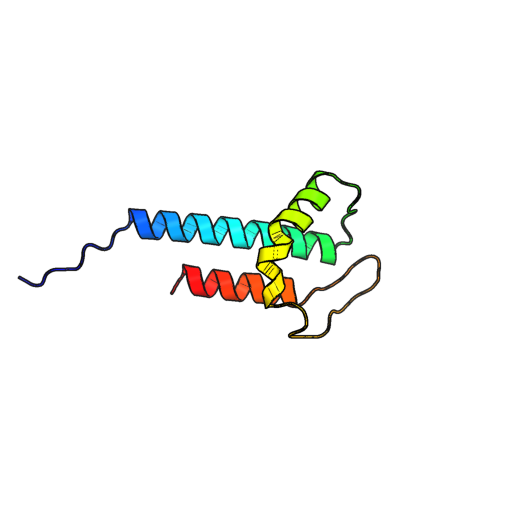ALA A 1 84 ? 9.995 -0.301 -3.803 1.00 95.38 84 ALA A C 1
ATOM 618 O O . ALA A 1 84 ? 10.564 0.017 -4.841 1.00 95.38 84 ALA A O 1
ATOM 619 N N . VAL A 1 85 ? 10.531 -1.216 -2.988 1.00 96.00 85 VAL A N 1
ATOM 620 C CA . VAL A 1 85 ? 11.828 -1.857 -3.285 1.00 96.00 85 VAL A CA 1
ATOM 621 C C . VAL A 1 85 ? 11.783 -2.642 -4.601 1.00 96.00 85 VAL A C 1
ATOM 623 O O . VAL A 1 85 ? 12.719 -2.546 -5.389 1.00 96.00 85 VAL A O 1
ATOM 626 N N . ILE A 1 86 ? 10.692 -3.364 -4.880 1.00 92.56 86 ILE A N 1
ATOM 627 C CA . ILE A 1 86 ? 10.520 -4.109 -6.140 1.00 92.56 86 ILE A CA 1
ATOM 628 C C . ILE A 1 86 ? 10.482 -3.171 -7.354 1.00 92.56 86 ILE A C 1
ATOM 630 O O . ILE A 1 86 ? 11.029 -3.511 -8.397 1.00 92.56 86 ILE A O 1
ATOM 634 N N . GLY A 1 87 ? 9.837 -2.007 -7.247 1.00 89.19 87 GLY A N 1
ATOM 635 C CA . GLY A 1 87 ? 9.726 -1.074 -8.372 1.00 89.19 87 GLY A CA 1
ATOM 636 C C . GLY A 1 87 ? 11.006 -0.314 -8.707 1.00 89.19 87 GLY A C 1
ATOM 637 O O . GLY A 1 87 ? 11.125 0.189 -9.823 1.00 89.19 87 GLY A O 1
ATOM 638 N N . TRP A 1 88 ? 11.929 -0.203 -7.751 1.00 84.06 88 TRP A N 1
ATOM 639 C CA . TRP A 1 88 ? 13.195 0.518 -7.907 1.00 84.06 88 TRP A CA 1
ATOM 640 C C . TRP A 1 88 ? 14.395 -0.410 -8.159 1.00 84.06 88 TRP A C 1
ATOM 642 O O . TRP A 1 88 ? 15.464 0.089 -8.517 1.00 84.06 88 TRP A O 1
ATOM 652 N N . GLY A 1 89 ? 14.233 -1.716 -7.918 1.00 76.38 89 GLY A N 1
ATOM 653 C CA . GLY A 1 89 ? 15.262 -2.745 -8.101 1.00 76.38 89 GLY A CA 1
ATOM 654 C C . GLY A 1 89 ? 15.373 -3.316 -9.509 1.00 76.38 89 GLY A C 1
ATOM 655 O O . GLY A 1 89 ? 14.665 -2.852 -10.430 1.00 76.38 89 GLY A O 1
#

pLDDT: mean 91.07, std 10.96, range [46.25, 98.44]

Nearest PDB structures (foldseek):
  3n24-assembly3_F  TM=3.842E-01  e=2.360E+00  Pseudomonas aeruginosa PAO1

Secondary structure (DSSP, 8-state):
--------HHHHHHHHHHHHHHHHHHHHHHHHHHHT--TTSHHHHHHHHHHHHHHGGGTTSS--EE-SSSEE-HHHHHHHHHHHHHHH-